Protein AF-A0A3P1SIN3-F1 (afdb_monomer)

Mean predicted aligned error: 13.55 Å

Nearest PDB structures (foldseek):
  4bhm-assembly1_D  TM=5.277E-01  e=6.761E-01  Pyricularia oryzae
  2w18-assembly1_A  TM=7.150E-01  e=2.926E+00  Homo sapiens
  5cdw-assembly6_V  TM=4.800E-01  e=8.631E-01  Homo sapiens
  7m5f-assembly1_C  TM=5.037E-01  e=1.406E+00  Serratia marcescens
  3tyk-assembly1_A  TM=5.520E-01  e=6.086E+00  Escherichia coli

Sequence (155 aa):
MKKIATICFTFCITFFCYAQDDWKKVSDSLALESRVKADIVLSKFDTISGKKILYSLLDRDYYIIFQRNNHYKEYFVAIDSICNVLTIKEVENYKEIEKLKAKKFLSRSKRKYLKRLQEDRQTIIDAFNVNQYSTEFITSSPNATYIAGVRLILL

Secondary structure (DSSP, 8-state):
-HHHHHHHHHHHHHHHHHHHHHHHHHHHHHHHHHHHHHHHHHHTTTTS-SEEEEEESSSSEEEEEEEETTEEEEEEEEE-TT--EEEEEEE--HHHHHHHHT-S---HHHHHHHHHHHHHHHHHHHHT-GGGS-HHHHHT-TT--EETTEE----

Structure (mmCIF, N/CA/C/O backbone):
data_AF-A0A3P1SIN3-F1
#
_entry.id   AF-A0A3P1SIN3-F1
#
loop_
_atom_site.group_PDB
_atom_site.id
_atom_site.type_symbol
_atom_site.label_atom_id
_atom_site.label_alt_id
_atom_site.label_comp_id
_atom_site.label_asym_id
_atom_site.label_entity_id
_atom_site.label_seq_id
_atom_site.pdbx_PDB_ins_code
_atom_site.Cartn_x
_atom_site.Cartn_y
_atom_site.Cartn_z
_atom_site.occupancy
_atom_site.B_iso_or_equiv
_atom_site.auth_seq_id
_atom_site.auth_comp_id
_atom_site.auth_asym_id
_atom_site.auth_atom_id
_atom_site.pdbx_PDB_model_num
ATOM 1 N N . MET A 1 1 ? 57.027 2.109 -25.083 1.00 48.53 1 MET A N 1
ATOM 2 C CA . MET A 1 1 ? 56.190 2.298 -23.873 1.00 48.53 1 MET A CA 1
ATOM 3 C C . MET A 1 1 ? 55.017 3.263 -24.072 1.00 48.53 1 MET A C 1
ATOM 5 O O . MET A 1 1 ? 53.916 2.895 -23.698 1.00 48.53 1 MET A O 1
ATOM 9 N N . LYS A 1 2 ? 55.180 4.431 -24.726 1.00 47.16 2 LYS A N 1
ATOM 10 C CA . LYS A 1 2 ? 54.073 5.397 -24.942 1.00 47.16 2 LYS A CA 1
ATOM 11 C C . LYS A 1 2 ? 52.855 4.834 -25.706 1.00 47.16 2 LYS A C 1
ATOM 13 O O . LYS A 1 2 ? 51.737 5.096 -25.299 1.00 47.16 2 LYS A O 1
ATOM 18 N N . LYS A 1 3 ? 53.064 4.005 -26.743 1.00 52.31 3 LYS A N 1
ATOM 19 C CA . LYS A 1 3 ? 51.975 3.401 -27.548 1.00 52.31 3 LYS A CA 1
ATOM 20 C C . LYS A 1 3 ? 51.149 2.335 -26.803 1.00 52.31 3 LYS A C 1
ATOM 22 O O . LYS A 1 3 ? 49.981 2.158 -27.112 1.00 52.31 3 LYS A O 1
ATOM 27 N N . ILE A 1 4 ? 51.740 1.650 -25.818 1.00 61.16 4 ILE A N 1
ATOM 28 C CA . ILE A 1 4 ? 51.057 0.614 -25.016 1.00 61.16 4 ILE A CA 1
ATOM 29 C C . ILE A 1 4 ? 50.116 1.276 -24.003 1.00 61.16 4 ILE A C 1
ATOM 31 O O . ILE A 1 4 ? 48.981 0.842 -23.838 1.00 61.16 4 ILE A O 1
ATOM 35 N N . ALA A 1 5 ? 50.554 2.383 -23.392 1.00 60.66 5 ALA A N 1
ATOM 36 C CA . ALA A 1 5 ? 49.721 3.165 -22.483 1.00 60.66 5 ALA A CA 1
ATOM 37 C C . ALA A 1 5 ? 48.465 3.717 -23.180 1.00 60.66 5 ALA A C 1
ATOM 39 O O . ALA A 1 5 ? 47.390 3.691 -22.592 1.00 60.66 5 ALA A O 1
ATOM 40 N N . THR A 1 6 ? 48.574 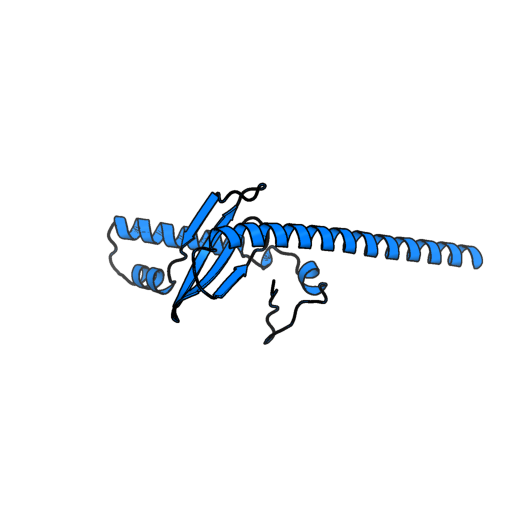4.150 -24.443 1.00 60.69 6 THR A N 1
ATOM 41 C CA . THR A 1 6 ? 47.425 4.637 -25.226 1.00 60.69 6 THR A CA 1
ATOM 42 C C . THR A 1 6 ? 46.399 3.535 -25.495 1.00 60.69 6 THR A C 1
ATOM 44 O O . THR A 1 6 ? 45.208 3.784 -25.348 1.00 60.69 6 THR A O 1
ATOM 47 N N . ILE A 1 7 ? 46.853 2.315 -25.813 1.00 61.62 7 ILE A N 1
ATOM 48 C CA . ILE A 1 7 ? 45.977 1.155 -26.050 1.00 61.62 7 ILE A CA 1
ATOM 49 C C . ILE A 1 7 ? 45.247 0.752 -24.762 1.00 61.62 7 ILE A C 1
ATOM 51 O O . ILE A 1 7 ? 44.034 0.549 -24.796 1.00 61.62 7 ILE A O 1
ATOM 55 N N . CYS A 1 8 ? 45.946 0.708 -23.620 1.00 61.06 8 CYS A N 1
ATOM 56 C CA . CYS A 1 8 ? 45.310 0.446 -22.324 1.00 61.06 8 CYS A CA 1
ATOM 57 C C . CYS A 1 8 ? 44.266 1.515 -21.971 1.00 61.06 8 CYS A C 1
ATOM 59 O O . CYS A 1 8 ? 43.192 1.179 -21.484 1.00 61.06 8 CYS A O 1
ATOM 61 N N . PHE A 1 9 ? 44.543 2.790 -22.258 1.00 60.06 9 PHE A N 1
ATOM 62 C CA . PHE A 1 9 ? 43.611 3.879 -21.961 1.00 60.06 9 PHE A CA 1
ATOM 63 C C . PHE A 1 9 ? 42.332 3.798 -22.807 1.00 60.06 9 PHE A C 1
ATOM 65 O O . PHE A 1 9 ? 41.235 3.947 -22.273 1.00 60.06 9 PHE A O 1
ATOM 72 N N . THR A 1 10 ? 42.447 3.490 -24.104 1.00 60.91 10 THR A N 1
ATOM 73 C CA . THR A 1 10 ? 41.276 3.278 -24.969 1.00 60.91 10 THR A CA 1
ATOM 74 C C . THR A 1 10 ? 40.470 2.047 -24.564 1.00 60.91 10 THR A C 1
ATOM 76 O O . THR A 1 10 ? 39.245 2.113 -24.569 1.00 60.91 10 THR A O 1
ATOM 79 N N . PHE A 1 11 ? 41.133 0.961 -24.145 1.00 58.59 11 PHE A N 1
ATOM 80 C CA . PHE A 1 11 ? 40.450 -0.243 -23.661 1.00 58.59 11 PHE A CA 1
ATOM 81 C C . PHE A 1 11 ? 39.630 0.056 -22.398 1.00 58.59 11 PHE A C 1
ATOM 83 O O . PHE A 1 11 ? 38.453 -0.296 -22.332 1.00 58.59 11 PHE A O 1
ATOM 90 N N . CYS A 1 12 ? 40.203 0.782 -21.431 1.00 59.06 12 CYS A N 1
ATOM 91 C CA . CYS A 1 12 ? 39.483 1.188 -20.225 1.00 59.06 12 CYS A CA 1
ATOM 92 C C . CYS A 1 12 ? 38.239 2.026 -20.558 1.00 59.06 12 CYS A C 1
ATOM 94 O O . CYS A 1 12 ? 37.160 1.726 -20.054 1.00 59.06 12 CYS A O 1
ATOM 96 N N . ILE A 1 13 ? 38.351 3.021 -21.447 1.00 59.72 13 ILE A N 1
ATOM 97 C CA . ILE A 1 13 ? 37.214 3.877 -21.832 1.00 59.72 13 ILE A CA 1
ATOM 98 C C . ILE A 1 13 ? 36.093 3.055 -22.483 1.00 59.72 13 ILE A C 1
ATOM 100 O O . ILE A 1 13 ? 34.929 3.240 -22.137 1.00 59.72 13 ILE A O 1
ATOM 104 N N . THR A 1 14 ? 36.419 2.100 -23.362 1.00 56.75 14 THR A N 1
ATOM 105 C CA . THR A 1 14 ? 35.395 1.244 -23.987 1.00 56.75 14 THR A CA 1
ATOM 106 C C . THR A 1 14 ? 34.664 0.350 -22.981 1.00 56.75 14 THR A C 1
ATOM 108 O O . THR A 1 14 ? 33.456 0.161 -23.113 1.00 56.75 14 THR A O 1
ATOM 111 N N . PHE A 1 15 ? 35.350 -0.137 -21.938 1.00 56.50 15 PHE A N 1
ATOM 112 C CA . PHE A 1 15 ? 34.716 -0.894 -20.852 1.00 56.50 15 PHE A CA 1
ATOM 113 C C . PHE A 1 15 ? 33.790 -0.020 -19.994 1.00 56.50 15 PHE A C 1
ATOM 115 O O . PHE A 1 15 ? 32.692 -0.455 -19.650 1.00 56.50 15 PHE A O 1
ATOM 122 N N . PHE A 1 16 ? 34.194 1.218 -19.688 1.00 53.69 16 PHE A N 1
ATOM 123 C CA . PHE A 1 16 ? 33.350 2.158 -18.942 1.00 53.69 16 PHE A CA 1
ATOM 124 C C . PHE A 1 16 ? 32.094 2.563 -19.728 1.00 53.69 16 PHE A C 1
ATOM 126 O O . PHE A 1 16 ? 31.016 2.628 -19.140 1.00 53.69 16 PHE A O 1
ATOM 133 N N . CYS A 1 17 ? 32.197 2.770 -21.045 1.00 55.84 17 CYS A N 1
ATOM 134 C CA . CYS A 1 17 ? 31.039 3.089 -21.887 1.00 55.84 17 CYS A CA 1
ATOM 135 C C . CYS A 1 17 ? 30.065 1.908 -22.023 1.00 55.84 17 CYS A C 1
ATOM 137 O O . CYS A 1 17 ? 28.858 2.103 -21.908 1.00 55.84 17 CYS A O 1
ATOM 139 N N . TYR A 1 18 ? 30.568 0.681 -22.204 1.00 57.25 18 TYR A N 1
ATOM 140 C CA . TYR A 1 18 ? 29.709 -0.505 -22.308 1.00 57.25 18 TYR A CA 1
ATOM 141 C C . TYR A 1 18 ? 28.926 -0.761 -21.013 1.00 57.25 18 TYR A C 1
ATOM 143 O O . TYR A 1 18 ? 27.730 -1.046 -21.047 1.00 57.25 18 TYR A O 1
ATOM 151 N N . ALA A 1 19 ? 29.579 -0.589 -19.860 1.00 50.78 19 ALA A N 1
ATOM 152 C CA . ALA A 1 19 ? 28.922 -0.731 -18.567 1.00 50.78 19 ALA A CA 1
ATOM 153 C C . ALA A 1 19 ? 27.808 0.319 -18.372 1.00 50.78 19 ALA A C 1
ATOM 155 O O . ALA A 1 19 ? 26.727 -0.014 -17.888 1.00 50.78 19 ALA A O 1
ATOM 156 N N . GLN A 1 20 ? 28.028 1.569 -18.803 1.00 54.41 20 GLN A N 1
ATOM 157 C CA . GLN A 1 20 ? 27.013 2.629 -18.744 1.00 54.41 20 GLN A CA 1
ATOM 158 C C . GLN A 1 20 ? 25.776 2.327 -19.609 1.00 54.41 20 GLN A C 1
ATOM 160 O O . GLN A 1 20 ? 24.653 2.563 -19.158 1.00 54.41 20 GLN A O 1
ATOM 165 N N . ASP A 1 21 ? 25.958 1.778 -20.812 1.00 57.78 21 ASP A N 1
ATOM 166 C CA . ASP A 1 21 ? 24.845 1.440 -21.709 1.00 57.78 21 ASP A CA 1
ATOM 167 C C . ASP A 1 21 ? 24.026 0.234 -21.219 1.00 57.78 21 ASP A C 1
ATOM 169 O O . ASP A 1 21 ? 22.794 0.249 -21.313 1.00 57.78 21 ASP A O 1
ATOM 173 N N . ASP A 1 22 ? 24.671 -0.792 -20.655 1.00 57.44 22 ASP A N 1
ATOM 174 C CA . ASP A 1 22 ? 23.966 -1.939 -20.067 1.00 57.44 22 ASP A CA 1
ATOM 175 C C . ASP A 1 22 ? 23.163 -1.530 -18.824 1.00 57.44 22 ASP A C 1
ATOM 177 O O . ASP A 1 22 ? 21.994 -1.906 -18.698 1.00 57.44 22 ASP A O 1
ATOM 181 N N . TRP A 1 23 ? 23.720 -0.683 -17.949 1.00 53.94 23 TRP A N 1
ATOM 182 C CA . TRP A 1 23 ? 22.968 -0.144 -16.807 1.00 53.94 23 TRP A CA 1
ATOM 183 C C . TRP A 1 23 ? 21.748 0.663 -17.238 1.00 53.94 23 TRP A C 1
ATOM 185 O O . TRP A 1 23 ? 20.696 0.564 -16.603 1.00 53.94 23 TRP A O 1
ATOM 195 N N . LYS A 1 24 ? 21.859 1.428 -18.328 1.00 58.03 24 LYS A N 1
ATOM 196 C CA . LYS A 1 24 ? 20.735 2.189 -18.872 1.00 58.03 24 LYS A CA 1
ATOM 197 C C . LYS A 1 24 ? 19.624 1.267 -19.379 1.00 58.03 24 LYS A C 1
ATOM 199 O O . LYS A 1 24 ? 18.474 1.462 -19.007 1.00 58.03 24 LYS A O 1
ATOM 204 N N . LYS A 1 25 ? 19.959 0.218 -20.137 1.00 58.94 25 LYS A N 1
ATOM 205 C CA . LYS A 1 25 ? 18.975 -0.771 -20.621 1.00 58.94 25 LYS A CA 1
ATOM 206 C C . LYS A 1 25 ? 18.284 -1.521 -19.483 1.00 58.94 25 LYS A C 1
ATOM 208 O O . LYS A 1 25 ? 17.074 -1.730 -19.535 1.00 58.94 25 LYS A O 1
ATOM 213 N N . VAL A 1 26 ? 19.037 -1.917 -18.456 1.00 59.28 26 VAL A N 1
ATOM 214 C CA . VAL A 1 26 ? 18.483 -2.580 -17.265 1.00 59.28 26 VAL A CA 1
ATOM 215 C C . VAL A 1 26 ? 17.554 -1.630 -16.508 1.00 59.28 26 VAL A C 1
ATOM 217 O O . VAL A 1 26 ? 16.447 -2.022 -16.152 1.00 59.28 26 VAL A O 1
ATOM 220 N N . SER A 1 27 ? 17.961 -0.373 -16.320 1.00 59.69 27 SER A N 1
ATOM 221 C CA . SER A 1 27 ? 17.135 0.667 -15.695 1.00 59.69 27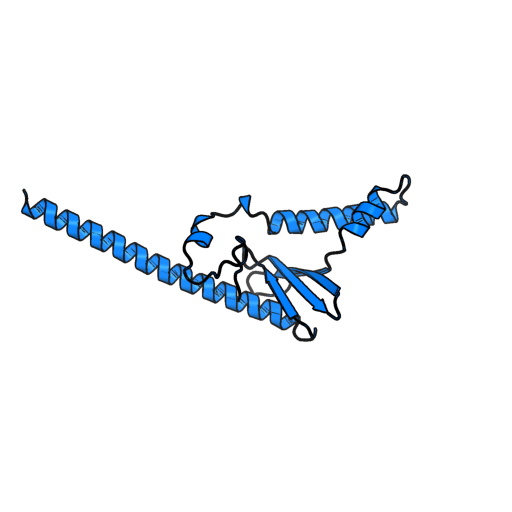 SER A CA 1
ATOM 222 C C . SER A 1 27 ? 15.832 0.908 -16.463 1.00 59.69 27 SER A C 1
ATOM 224 O O . SER A 1 27 ? 14.756 0.896 -15.868 1.00 59.69 27 SER A O 1
ATOM 226 N N . ASP A 1 28 ? 15.908 1.035 -17.790 1.00 60.19 28 ASP A N 1
ATOM 227 C CA . ASP A 1 28 ? 14.742 1.240 -18.652 1.00 60.19 28 ASP A CA 1
ATOM 228 C C . ASP A 1 28 ? 13.781 0.037 -18.601 1.00 60.19 28 ASP A C 1
ATOM 230 O O . ASP A 1 28 ? 12.563 0.215 -18.536 1.00 60.19 28 ASP A O 1
ATOM 234 N N . SER A 1 29 ? 14.312 -1.191 -18.563 1.00 67.75 29 SER A N 1
ATOM 235 C CA . SER A 1 29 ? 13.513 -2.414 -18.417 1.00 67.75 29 SER A CA 1
ATOM 236 C C . SER A 1 29 ? 12.818 -2.499 -17.055 1.00 67.75 29 SER A C 1
ATOM 238 O O . SER A 1 29 ? 11.640 -2.848 -16.991 1.00 67.75 29 SER A O 1
ATOM 240 N N . LEU A 1 30 ? 13.522 -2.170 -15.968 1.00 68.94 30 LEU A N 1
ATOM 241 C CA . LEU A 1 30 ? 12.954 -2.154 -14.617 1.00 68.94 30 LEU A CA 1
ATOM 242 C C . LEU A 1 30 ? 11.881 -1.067 -14.476 1.00 68.94 30 LEU A C 1
ATOM 244 O O . LEU A 1 30 ? 10.823 -1.307 -13.899 1.00 68.94 30 LEU A O 1
ATOM 248 N N . ALA A 1 31 ? 12.113 0.113 -15.057 1.00 71.94 31 ALA A N 1
ATOM 249 C CA . ALA A 1 31 ? 11.135 1.194 -15.077 1.00 71.94 31 ALA A CA 1
ATOM 250 C C . ALA A 1 31 ? 9.873 0.812 -15.866 1.00 71.94 31 ALA A C 1
ATOM 252 O O . ALA A 1 31 ? 8.765 1.164 -15.461 1.00 71.94 31 ALA A O 1
ATOM 253 N N . LEU A 1 32 ? 10.020 0.079 -16.975 1.00 74.25 32 LEU A N 1
ATOM 254 C CA . LEU A 1 32 ? 8.884 -0.433 -17.739 1.00 74.25 32 LEU A CA 1
ATOM 255 C C . LEU A 1 32 ? 8.072 -1.450 -16.926 1.00 74.25 32 LEU A C 1
ATOM 257 O O . LEU A 1 32 ? 6.848 -1.352 -16.889 1.00 74.25 32 LEU A O 1
ATOM 261 N N . GLU A 1 33 ? 8.734 -2.387 -16.245 1.00 76.88 33 GLU A N 1
ATOM 262 C CA . GLU A 1 33 ? 8.061 -3.363 -15.382 1.00 76.88 33 GLU A CA 1
ATOM 263 C C . GLU A 1 33 ? 7.297 -2.672 -14.241 1.00 76.88 33 GLU A C 1
ATOM 265 O O . GLU A 1 33 ? 6.123 -2.969 -14.016 1.00 76.88 33 GLU A O 1
ATOM 270 N N . SER A 1 34 ? 7.927 -1.698 -13.575 1.00 78.94 34 SER A N 1
ATOM 271 C CA . SER A 1 34 ? 7.308 -0.905 -12.505 1.00 78.94 34 SER A CA 1
ATOM 272 C C . SER A 1 34 ? 6.046 -0.175 -12.988 1.00 78.94 34 SER A C 1
ATOM 274 O O . SER A 1 34 ? 5.002 -0.235 -12.333 1.00 78.94 34 SER A O 1
ATOM 276 N N . ARG A 1 35 ? 6.094 0.430 -14.187 1.00 81.06 35 ARG A N 1
ATOM 277 C CA . ARG A 1 35 ? 4.931 1.077 -14.824 1.00 81.06 35 ARG A CA 1
ATOM 278 C C . ARG A 1 35 ? 3.798 0.096 -15.099 1.00 81.06 35 ARG A C 1
ATOM 280 O O . ARG A 1 35 ? 2.666 0.368 -14.719 1.00 81.06 35 ARG A O 1
ATOM 287 N N . VAL A 1 36 ? 4.099 -1.062 -15.689 1.00 84.31 36 VAL A N 1
ATOM 288 C CA . VAL A 1 36 ? 3.081 -2.087 -15.977 1.00 84.31 36 VAL A CA 1
ATOM 289 C C . VAL A 1 36 ? 2.393 -2.547 -14.690 1.00 84.31 36 VAL A C 1
ATOM 291 O O . VAL A 1 36 ? 1.169 -2.668 -14.651 1.00 84.31 36 VAL A O 1
ATOM 294 N N . LYS A 1 37 ? 3.152 -2.758 -13.609 1.00 86.00 37 LYS A N 1
ATOM 295 C CA . LYS A 1 37 ? 2.576 -3.126 -12.307 1.00 86.00 37 LYS A CA 1
ATOM 296 C C . LYS A 1 37 ? 1.708 -2.010 -11.728 1.00 86.00 37 LYS A C 1
ATOM 298 O O . LYS A 1 37 ? 0.609 -2.285 -11.248 1.00 86.00 37 LYS A O 1
ATOM 303 N N . ALA A 1 38 ? 2.167 -0.761 -11.802 1.00 87.19 38 ALA A N 1
ATOM 304 C CA . ALA A 1 38 ? 1.400 0.404 -11.369 1.00 87.19 38 ALA A CA 1
ATOM 305 C C . ALA A 1 38 ? 0.064 0.527 -12.122 1.00 87.19 38 ALA A C 1
ATOM 307 O O . ALA A 1 38 ? -0.973 0.719 -11.486 1.00 87.19 38 ALA A O 1
ATOM 308 N N . ASP A 1 39 ? 0.068 0.333 -13.442 1.00 86.56 39 ASP A N 1
ATOM 309 C CA . ASP A 1 39 ? -1.142 0.355 -14.271 1.00 86.56 39 ASP A CA 1
ATOM 310 C C . ASP A 1 39 ? -2.117 -0.765 -13.884 1.00 86.56 39 ASP A C 1
ATOM 312 O O . ASP A 1 39 ? -3.319 -0.528 -13.733 1.00 86.56 39 ASP A O 1
ATOM 316 N N . ILE A 1 40 ? -1.613 -1.981 -13.637 1.00 87.69 40 ILE A N 1
ATOM 317 C CA . ILE A 1 40 ? -2.438 -3.101 -13.160 1.00 87.69 40 ILE A CA 1
ATOM 318 C C . ILE A 1 40 ? -3.084 -2.759 -11.816 1.00 87.69 40 ILE A C 1
ATOM 320 O O . ILE A 1 40 ? -4.284 -2.992 -11.641 1.00 87.69 40 ILE A O 1
ATOM 324 N N . VAL A 1 41 ? -2.330 -2.190 -10.872 1.00 87.06 41 VAL 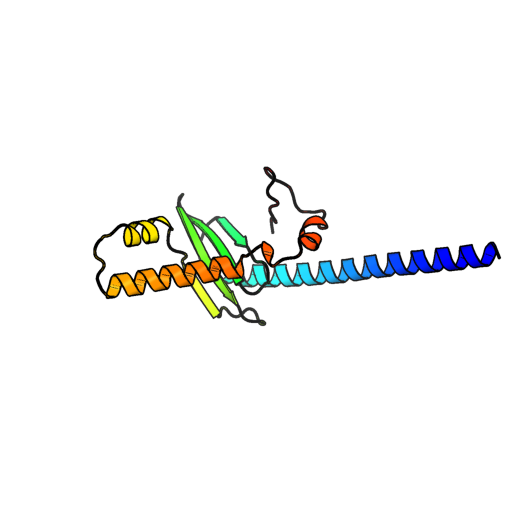A N 1
ATOM 325 C CA . VAL A 1 41 ? -2.868 -1.784 -9.568 1.00 87.06 41 VAL A CA 1
ATOM 326 C C . VAL A 1 41 ? -3.928 -0.699 -9.738 1.00 87.06 41 VAL A C 1
ATOM 328 O O . VAL A 1 41 ? -5.020 -0.837 -9.188 1.00 87.06 41 VAL A O 1
ATOM 331 N N . LEU A 1 42 ? -3.656 0.340 -10.534 1.00 86.88 42 LEU A N 1
ATOM 332 C CA . LEU A 1 42 ? -4.606 1.424 -10.799 1.00 86.88 42 LEU A CA 1
ATOM 333 C C . LEU A 1 42 ? -5.900 0.921 -11.440 1.00 86.88 42 LEU A C 1
ATOM 335 O O . LEU A 1 42 ? -6.973 1.370 -11.028 1.00 86.88 42 LEU A O 1
ATOM 339 N N . SER A 1 43 ? -5.814 -0.059 -12.347 1.00 86.94 43 SER A N 1
ATOM 340 C CA . SER A 1 43 ? -6.984 -0.626 -13.030 1.00 86.94 43 SER A CA 1
ATOM 341 C C . SER A 1 43 ? -8.020 -1.209 -12.060 1.00 86.94 43 SER A C 1
ATOM 343 O O . SER A 1 43 ? -9.229 -1.157 -12.295 1.00 86.94 43 SER A O 1
ATOM 345 N N . LYS A 1 44 ? -7.578 -1.700 -10.891 1.00 84.88 44 LYS A N 1
ATOM 346 C CA . LYS A 1 44 ? -8.477 -2.213 -9.839 1.00 84.88 44 LYS A CA 1
ATOM 347 C C . LYS A 1 44 ? -9.358 -1.129 -9.227 1.00 84.88 44 LYS A C 1
ATOM 349 O O . LYS A 1 44 ? -10.381 -1.439 -8.620 1.00 84.88 44 LYS A O 1
ATOM 354 N N . PHE A 1 45 ? -8.988 0.132 -9.407 1.00 82.19 45 PHE A N 1
ATOM 355 C CA . PHE A 1 45 ? -9.693 1.285 -8.875 1.00 82.19 45 PHE A CA 1
ATOM 356 C C . PHE A 1 45 ? -10.366 2.121 -9.964 1.00 82.19 45 PHE A C 1
ATOM 358 O O . PHE A 1 45 ? -10.790 3.242 -9.680 1.00 82.19 45 PHE A O 1
ATOM 365 N N . ASP A 1 46 ? -10.478 1.634 -11.201 1.00 84.25 46 ASP A N 1
ATOM 366 C CA . ASP A 1 46 ? -11.100 2.373 -12.314 1.00 84.25 46 ASP A CA 1
ATOM 367 C C . ASP A 1 46 ? -12.566 2.721 -12.065 1.00 84.25 46 ASP A C 1
ATOM 369 O O . ASP A 1 46 ? -13.046 3.764 -12.504 1.00 84.25 46 ASP A O 1
ATOM 373 N N . THR A 1 47 ? -13.247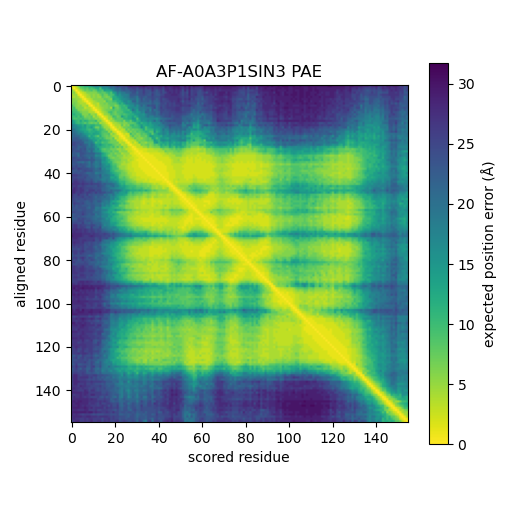 1.918 -11.250 1.00 81.94 47 THR A N 1
ATOM 374 C CA . THR A 1 47 ? -14.614 2.182 -10.784 1.00 81.94 47 THR A CA 1
ATOM 375 C C . THR A 1 47 ? -14.724 3.429 -9.902 1.00 81.94 47 THR A C 1
ATOM 377 O O . THR A 1 47 ? -15.804 4.009 -9.780 1.00 81.94 47 THR A O 1
ATOM 380 N N . ILE A 1 48 ? -13.621 3.877 -9.292 1.00 78.00 48 ILE A N 1
ATOM 381 C CA . ILE A 1 48 ? -13.584 5.082 -8.467 1.00 78.00 48 ILE A CA 1
ATOM 382 C C . ILE A 1 48 ? -13.272 6.281 -9.362 1.00 78.00 48 ILE A C 1
ATOM 384 O O . ILE A 1 48 ? -12.128 6.519 -9.753 1.00 78.00 48 ILE A O 1
ATOM 388 N N . SER A 1 49 ? -14.301 7.078 -9.642 1.00 74.12 49 SER A N 1
ATOM 389 C CA . SER A 1 49 ? -14.160 8.357 -10.336 1.00 74.12 49 SER A CA 1
ATOM 390 C C . SER A 1 49 ? -13.408 9.370 -9.465 1.00 74.12 49 SER A C 1
ATOM 392 O O . SER A 1 49 ? -13.828 9.646 -8.336 1.00 74.12 49 SER A O 1
ATOM 394 N N . GLY A 1 50 ? -12.340 9.967 -9.991 1.00 76.81 50 GLY A N 1
ATOM 395 C CA . GLY A 1 50 ? -11.587 11.018 -9.307 1.00 76.81 50 GLY A CA 1
ATOM 396 C C . GLY A 1 50 ? -10.128 11.072 -9.743 1.00 76.81 50 GLY A C 1
ATOM 397 O O . GLY A 1 50 ? -9.664 10.222 -10.501 1.00 76.81 50 GLY A O 1
ATOM 398 N N . LYS A 1 51 ? -9.403 12.079 -9.247 1.00 82.12 51 LYS A N 1
ATOM 399 C CA . LYS A 1 51 ? -7.947 12.152 -9.418 1.00 82.12 51 LYS A CA 1
ATOM 400 C C . LYS A 1 51 ? -7.290 11.165 -8.459 1.00 82.12 51 LYS A C 1
ATOM 402 O O . LYS A 1 51 ? -7.708 11.068 -7.302 1.00 82.12 51 LYS A O 1
ATOM 407 N N . LYS A 1 52 ? -6.284 10.446 -8.949 1.00 84.75 52 LYS A N 1
ATOM 408 C CA . LYS A 1 52 ? -5.583 9.389 -8.220 1.00 84.75 52 LYS A CA 1
ATOM 409 C C . LYS A 1 52 ? -4.095 9.677 -8.274 1.00 84.75 52 LYS A C 1
ATOM 411 O O . LYS A 1 52 ? -3.599 10.118 -9.307 1.00 84.75 52 LYS A O 1
ATOM 416 N N . ILE A 1 53 ? -3.406 9.427 -7.174 1.00 84.69 53 ILE A N 1
ATOM 417 C CA . ILE A 1 53 ? -1.947 9.421 -7.131 1.00 84.69 53 ILE A CA 1
ATOM 418 C C . ILE A 1 53 ? -1.529 8.087 -6.533 1.00 84.69 53 ILE A C 1
ATOM 420 O O . ILE A 1 53 ? -2.116 7.663 -5.539 1.00 84.69 53 ILE A O 1
ATOM 424 N N . LEU A 1 54 ? -0.554 7.429 -7.151 1.00 85.94 54 LEU A N 1
ATOM 425 C CA . LEU A 1 54 ? -0.040 6.137 -6.725 1.00 85.94 54 LEU A CA 1
ATOM 426 C C . LEU A 1 54 ? 1.466 6.242 -6.483 1.00 85.94 54 LEU A C 1
ATOM 428 O O . LEU A 1 54 ? 2.200 6.786 -7.304 1.00 85.94 54 LEU A O 1
ATOM 432 N N . TYR A 1 55 ? 1.900 5.716 -5.344 1.00 84.50 55 TYR A N 1
ATOM 433 C CA . TYR A 1 55 ? 3.290 5.675 -4.915 1.00 84.50 55 TYR A CA 1
ATOM 434 C C . TYR A 1 55 ? 3.693 4.236 -4.599 1.00 84.50 55 TYR A C 1
ATOM 436 O O . TYR A 1 55 ? 2.928 3.499 -3.982 1.00 84.50 55 TYR A O 1
ATOM 444 N N . SER A 1 56 ? 4.901 3.851 -4.995 1.00 84.50 56 SER A N 1
ATOM 445 C CA . SER A 1 56 ? 5.509 2.544 -4.730 1.00 84.50 56 SER A CA 1
ATOM 446 C C . SER A 1 56 ? 7.020 2.721 -4.620 1.00 84.50 56 SER A C 1
ATOM 448 O O . SER A 1 56 ? 7.585 3.564 -5.318 1.00 84.50 56 SER A O 1
ATOM 450 N N . LEU A 1 57 ? 7.661 1.948 -3.740 1.00 79.44 57 LEU A N 1
ATOM 451 C CA . LEU A 1 57 ? 9.127 1.887 -3.637 1.00 79.44 57 LEU A CA 1
ATOM 452 C C . LEU A 1 57 ? 9.711 0.556 -4.130 1.00 79.44 57 LEU A C 1
ATOM 454 O O . LEU A 1 57 ? 10.838 0.537 -4.613 1.00 79.44 57 LEU A O 1
ATOM 458 N N . LEU A 1 58 ? 8.963 -0.547 -4.008 1.00 77.69 58 LEU A N 1
ATOM 459 C CA . LEU A 1 58 ? 9.442 -1.913 -4.282 1.00 77.69 58 LEU A CA 1
ATOM 460 C C . LEU A 1 58 ? 8.573 -2.692 -5.276 1.00 77.69 58 LEU A C 1
ATOM 462 O O . LEU A 1 58 ? 8.764 -3.895 -5.441 1.00 77.69 58 LEU A O 1
ATOM 466 N N . ASP A 1 59 ? 7.589 -2.037 -5.891 1.00 81.50 59 ASP A N 1
ATOM 467 C CA . ASP A 1 59 ? 6.613 -2.652 -6.802 1.00 81.50 59 ASP A CA 1
ATOM 468 C C . ASP A 1 59 ? 5.883 -3.861 -6.202 1.00 81.50 59 ASP A C 1
ATOM 470 O O . ASP A 1 59 ? 5.600 -4.859 -6.869 1.00 81.50 59 ASP A O 1
ATOM 474 N N . ARG A 1 60 ? 5.619 -3.769 -4.896 1.00 85.75 60 ARG A N 1
ATOM 475 C CA . ARG A 1 60 ? 4.928 -4.774 -4.074 1.00 85.75 60 ARG A CA 1
ATOM 476 C C . ARG A 1 60 ? 3.910 -4.115 -3.161 1.00 85.75 60 ARG A C 1
ATOM 478 O O . ARG A 1 60 ? 2.777 -4.574 -3.069 1.00 85.75 60 ARG A O 1
ATOM 485 N N . ASP A 1 61 ? 4.313 -3.010 -2.545 1.00 89.00 61 ASP A N 1
ATOM 486 C CA . ASP A 1 61 ? 3.481 -2.205 -1.666 1.00 89.00 61 ASP A CA 1
ATOM 487 C C . ASP A 1 61 ? 3.205 -0.850 -2.316 1.00 89.00 61 ASP A C 1
ATOM 489 O O . ASP A 1 61 ? 4.122 -0.115 -2.692 1.00 89.00 61 ASP A O 1
ATOM 493 N N . TYR A 1 62 ? 1.924 -0.528 -2.443 1.00 88.75 62 TYR A N 1
ATOM 494 C CA . TYR A 1 62 ? 1.417 0.645 -3.134 1.00 88.75 62 TYR A CA 1
ATOM 495 C C . TYR A 1 62 ? 0.592 1.507 -2.187 1.00 88.75 62 TYR A C 1
ATOM 497 O O . TYR A 1 62 ? -0.263 1.021 -1.445 1.00 88.75 62 TYR A O 1
ATOM 505 N N . TYR A 1 63 ? 0.821 2.812 -2.251 1.00 88.06 63 TYR A N 1
ATOM 506 C CA . TYR A 1 63 ? 0.052 3.819 -1.539 1.00 88.06 63 TYR A CA 1
ATOM 507 C C . TYR A 1 63 ? -0.731 4.657 -2.536 1.00 88.06 63 TYR A C 1
ATOM 509 O O . TYR A 1 63 ? -0.149 5.265 -3.434 1.00 88.06 63 TYR A O 1
ATOM 517 N N . ILE A 1 64 ? -2.051 4.6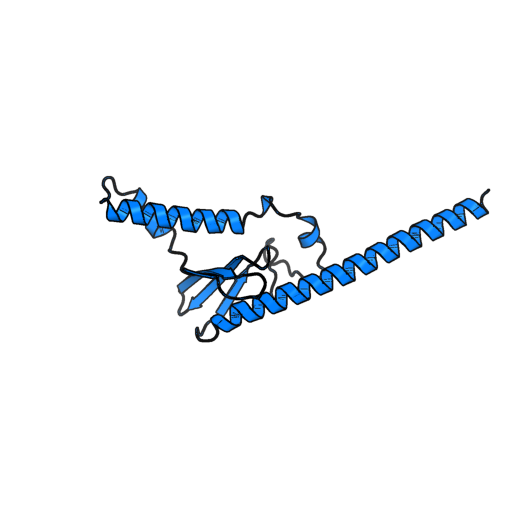86 -2.389 1.00 88.75 64 ILE A N 1
ATOM 518 C CA . ILE A 1 64 ? -2.955 5.321 -3.343 1.00 88.75 64 ILE A CA 1
ATOM 519 C C . ILE A 1 64 ? -3.753 6.411 -2.645 1.00 88.75 64 ILE A C 1
ATOM 521 O O . ILE A 1 64 ? -4.416 6.161 -1.642 1.00 88.75 64 ILE A O 1
ATOM 525 N N . ILE A 1 65 ? -3.736 7.615 -3.206 1.00 87.06 65 ILE A N 1
ATOM 526 C CA . ILE A 1 65 ? -4.503 8.759 -2.719 1.00 87.06 65 ILE A CA 1
ATOM 527 C C . ILE A 1 65 ? -5.576 9.098 -3.751 1.00 87.06 65 ILE A C 1
ATOM 529 O O . ILE A 1 65 ? -5.264 9.445 -4.889 1.00 87.06 65 ILE A O 1
ATOM 533 N N . PHE A 1 66 ? -6.844 9.035 -3.348 1.00 86.88 66 PHE A N 1
ATOM 534 C CA . PHE A 1 66 ? -7.991 9.456 -4.149 1.00 86.88 66 PHE A CA 1
ATOM 535 C C . PHE A 1 66 ? -8.475 10.822 -3.701 1.00 86.88 66 PHE A C 1
ATOM 537 O O . PHE A 1 66 ? -8.796 11.018 -2.529 1.00 86.88 66 PHE A O 1
ATOM 544 N N . GLN A 1 67 ? -8.633 11.736 -4.651 1.00 83.38 67 GLN A N 1
ATOM 545 C CA . GLN A 1 67 ? -9.346 12.985 -4.432 1.00 83.38 67 GLN A CA 1
ATOM 546 C C . GLN A 1 67 ? -10.793 12.837 -4.911 1.00 83.38 67 GLN A C 1
ATOM 548 O O . GLN A 1 67 ? -11.054 12.725 -6.112 1.00 83.38 67 GLN A O 1
ATOM 553 N N . ARG A 1 68 ? -11.746 12.884 -3.973 1.00 78.12 68 ARG A N 1
ATOM 554 C CA . ARG A 1 68 ? -13.186 12.860 -4.261 1.00 78.12 68 ARG A CA 1
ATOM 555 C C . ARG A 1 68 ? -13.885 13.984 -3.508 1.00 78.12 68 ARG A C 1
ATOM 557 O O . ARG A 1 68 ? -13.859 14.012 -2.283 1.00 78.12 68 ARG A O 1
ATOM 564 N N . ASN A 1 69 ? -14.542 14.889 -4.234 1.00 71.25 69 ASN A N 1
ATOM 565 C CA . ASN A 1 69 ? -15.386 15.952 -3.667 1.00 71.25 69 ASN A CA 1
ATOM 566 C C . ASN A 1 69 ? -14.708 16.704 -2.497 1.00 71.25 69 ASN A C 1
ATOM 568 O O . ASN A 1 69 ? -15.251 16.761 -1.396 1.00 71.25 69 ASN A O 1
ATOM 572 N N . ASN A 1 70 ? -13.493 17.219 -2.723 1.00 73.50 70 ASN A N 1
ATOM 573 C CA . ASN A 1 70 ? -12.637 17.916 -1.743 1.00 73.50 70 ASN A CA 1
ATOM 574 C C . ASN A 1 70 ? -12.130 17.097 -0.542 1.00 73.50 70 ASN A C 1
ATOM 576 O O . ASN A 1 70 ? -11.476 17.656 0.335 1.00 73.50 70 ASN A O 1
ATOM 580 N N . HIS A 1 71 ? -12.364 15.787 -0.513 1.00 78.19 71 HIS A N 1
ATOM 581 C CA . HIS A 1 71 ? -11.810 14.894 0.499 1.00 78.19 71 HIS A CA 1
ATOM 582 C C . HIS A 1 71 ? -10.759 13.979 -0.122 1.00 78.19 71 HIS A C 1
ATOM 584 O O . HIS A 1 71 ? -10.917 13.510 -1.254 1.00 78.19 71 HIS A O 1
ATOM 590 N N . TYR A 1 72 ? -9.698 13.723 0.639 1.00 82.38 72 TYR A N 1
ATOM 591 C CA . TYR A 1 72 ? -8.675 12.750 0.285 1.00 82.38 72 TYR A CA 1
ATOM 592 C C . TYR A 1 72 ? -8.936 11.451 1.039 1.00 82.38 72 TYR A C 1
ATOM 594 O O . TYR A 1 72 ? -9.162 11.471 2.251 1.00 82.38 72 TYR A O 1
ATOM 602 N N . LYS A 1 73 ? -8.937 10.340 0.306 1.00 85.25 73 LYS A N 1
ATOM 603 C CA . LYS A 1 73 ? -8.960 8.987 0.862 1.00 85.25 73 LYS A CA 1
ATOM 604 C C . LYS A 1 73 ? -7.673 8.289 0.479 1.00 85.25 73 LYS A C 1
ATOM 606 O O . LYS A 1 73 ? -7.264 8.347 -0.676 1.00 85.25 73 LYS A O 1
ATOM 611 N N . GLU A 1 74 ? -7.065 7.640 1.448 1.00 86.94 74 GLU A N 1
ATOM 612 C CA . GLU A 1 74 ? -5.764 7.007 1.308 1.00 86.94 74 GLU A CA 1
ATOM 613 C C . GLU A 1 74 ? -5.948 5.496 1.428 1.00 86.94 74 GLU A C 1
ATOM 615 O O . GLU A 1 74 ? -6.727 5.024 2.257 1.00 86.94 74 GLU A O 1
ATOM 620 N N . TYR A 1 75 ? -5.266 4.736 0.581 1.00 87.50 75 TYR A N 1
ATOM 621 C CA . TYR A 1 75 ? -5.328 3.283 0.559 1.00 87.50 75 TYR A CA 1
ATOM 622 C C . TYR A 1 75 ? -3.926 2.701 0.500 1.00 87.50 75 TYR A C 1
ATOM 624 O O . TYR A 1 75 ? -3.076 3.169 -0.253 1.00 87.50 75 TYR A O 1
ATOM 632 N N . PHE A 1 76 ? -3.719 1.642 1.268 1.00 89.56 76 PHE A N 1
ATOM 633 C CA . PHE A 1 76 ? -2.559 0.776 1.172 1.00 89.56 76 PHE A CA 1
ATOM 634 C C . PHE A 1 76 ? -2.951 -0.493 0.418 1.00 89.56 76 PHE A C 1
ATOM 636 O O . PHE A 1 76 ? -3.970 -1.117 0.734 1.00 89.56 76 PHE A O 1
ATOM 643 N N . VAL A 1 77 ? -2.150 -0.870 -0.573 1.00 90.44 77 VAL A N 1
ATOM 644 C CA . VAL A 1 77 ? -2.374 -2.043 -1.414 1.00 90.44 77 VAL A CA 1
ATOM 645 C C . VAL A 1 77 ? -1.099 -2.865 -1.467 1.00 90.44 77 VAL A C 1
ATOM 647 O O . VAL A 1 77 ? -0.070 -2.364 -1.901 1.00 90.44 77 VAL A O 1
ATOM 650 N N . ALA A 1 78 ? -1.179 -4.132 -1.073 1.00 90.69 78 ALA A N 1
ATOM 651 C CA . ALA A 1 78 ? -0.084 -5.080 -1.257 1.00 90.69 78 ALA A CA 1
ATOM 652 C C . ALA A 1 78 ? -0.425 -6.046 -2.392 1.00 90.69 78 ALA A C 1
ATOM 654 O O . ALA A 1 78 ? -1.549 -6.564 -2.442 1.00 90.69 78 ALA A O 1
ATOM 655 N N . ILE A 1 79 ? 0.541 -6.311 -3.266 1.00 90.62 79 ILE A N 1
ATOM 656 C CA . ILE A 1 79 ? 0.431 -7.270 -4.368 1.00 90.62 79 ILE A CA 1
ATOM 657 C C . ILE A 1 79 ? 1.461 -8.396 -4.248 1.00 90.62 79 ILE A C 1
ATOM 659 O O . ILE A 1 79 ? 2.496 -8.252 -3.597 1.00 90.62 79 ILE A O 1
ATOM 663 N N . ASP A 1 80 ? 1.177 -9.526 -4.891 1.00 89.25 80 ASP A N 1
ATOM 664 C CA . ASP A 1 80 ? 2.156 -10.593 -5.095 1.00 89.25 80 ASP A CA 1
ATOM 665 C C . ASP A 1 80 ? 3.047 -10.334 -6.328 1.00 89.25 80 ASP A C 1
ATOM 667 O O . ASP A 1 80 ? 2.910 -9.339 -7.042 1.00 89.25 80 ASP A O 1
ATOM 671 N N . SER A 1 81 ? 3.967 -11.259 -6.610 1.00 84.94 81 SER A N 1
ATOM 672 C CA . SER A 1 81 ? 4.870 -11.173 -7.766 1.00 84.94 81 SER A CA 1
ATOM 673 C C . SER A 1 81 ? 4.171 -11.242 -9.130 1.00 84.94 81 SER A C 1
ATOM 675 O O . SER A 1 81 ? 4.791 -10.905 -10.133 1.00 84.94 81 SER A O 1
ATOM 677 N N . ILE A 1 82 ? 2.915 -11.693 -9.185 1.00 86.56 82 ILE A N 1
ATOM 678 C CA . ILE A 1 82 ? 2.104 -11.852 -10.404 1.00 86.56 82 ILE A CA 1
ATOM 679 C C . ILE A 1 82 ? 1.028 -10.744 -10.474 1.00 86.56 82 ILE A C 1
ATOM 681 O O . ILE A 1 82 ? 0.120 -10.789 -11.298 1.00 86.56 82 ILE A O 1
ATOM 685 N N . CYS A 1 83 ? 1.143 -9.704 -9.641 1.00 82.44 83 CYS A N 1
ATOM 686 C CA . CYS A 1 83 ? 0.215 -8.572 -9.564 1.00 82.44 83 CYS A CA 1
ATOM 687 C C . CYS A 1 83 ? -1.201 -8.919 -9.082 1.00 82.44 83 CYS A C 1
ATOM 689 O O . CYS A 1 83 ? -2.149 -8.164 -9.328 1.00 82.44 83 CYS A O 1
ATOM 691 N N . ASN A 1 84 ? -1.371 -10.026 -8.360 1.00 87.38 84 ASN A N 1
ATOM 692 C CA . ASN A 1 84 ? -2.607 -10.274 -7.632 1.00 87.38 84 ASN A CA 1
ATOM 693 C C . ASN A 1 84 ? -2.630 -9.431 -6.365 1.00 87.38 84 ASN A C 1
ATOM 695 O O . ASN A 1 84 ? -1.650 -9.345 -5.627 1.00 87.38 84 ASN A O 1
ATOM 699 N N . VAL A 1 85 ? -3.785 -8.839 -6.087 1.00 87.69 85 VAL A N 1
ATOM 700 C CA . VAL A 1 85 ? -3.985 -8.041 -4.884 1.00 87.69 85 VAL A CA 1
ATOM 701 C C . VAL A 1 85 ? -4.102 -8.966 -3.678 1.00 87.69 85 VAL A C 1
ATOM 703 O O . VAL A 1 85 ? -5.058 -9.732 -3.567 1.00 87.69 85 VAL A O 1
ATOM 706 N N . LEU A 1 86 ? -3.144 -8.866 -2.761 1.00 89.00 86 LEU A N 1
ATOM 707 C CA . LEU A 1 86 ? -3.146 -9.599 -1.498 1.00 89.00 86 LEU A CA 1
ATOM 708 C C . LEU A 1 86 ? -4.000 -8.882 -0.457 1.00 89.00 86 LEU A C 1
ATOM 710 O O . LEU A 1 86 ? -4.785 -9.508 0.253 1.00 89.00 86 LEU A O 1
ATOM 714 N N . THR A 1 87 ? -3.849 -7.559 -0.354 1.00 88.31 87 THR A N 1
ATOM 715 C CA . THR A 1 87 ? -4.603 -6.750 0.608 1.00 88.31 87 THR A CA 1
ATOM 716 C C . THR A 1 87 ? -4.908 -5.365 0.056 1.00 88.31 87 THR A C 1
ATOM 718 O O . THR A 1 87 ? -4.087 -4.776 -0.640 1.00 88.31 87 THR A O 1
ATOM 721 N N . ILE A 1 88 ? -6.087 -4.842 0.400 1.00 87.50 88 ILE A N 1
ATOM 722 C CA . ILE A 1 88 ? -6.453 -3.432 0.245 1.00 87.50 88 ILE A CA 1
ATOM 723 C C . ILE A 1 88 ? -6.932 -2.962 1.611 1.00 87.50 88 ILE A C 1
ATOM 725 O O . ILE A 1 88 ? -7.834 -3.568 2.194 1.00 87.50 88 ILE A O 1
ATOM 729 N N . LYS A 1 89 ? -6.339 -1.889 2.123 1.00 86.56 89 LYS A N 1
ATOM 730 C CA . LYS A 1 89 ? -6.719 -1.281 3.399 1.00 86.56 89 LYS A CA 1
ATOM 731 C C . LYS A 1 89 ? -6.927 0.212 3.209 1.00 86.56 89 LYS A C 1
ATOM 733 O O . LYS A 1 89 ? -6.067 0.879 2.644 1.00 86.56 89 LYS A O 1
ATOM 738 N N . GLU A 1 90 ? -8.053 0.736 3.683 1.00 86.19 90 GLU A N 1
ATOM 739 C CA . GLU A 1 90 ? -8.239 2.186 3.801 1.00 86.19 90 GLU A CA 1
ATOM 740 C C . GLU A 1 90 ? -7.391 2.688 4.974 1.00 86.19 90 GLU A C 1
ATOM 742 O O . GLU A 1 90 ? -7.436 2.128 6.071 1.00 86.19 90 GLU A O 1
ATOM 747 N N . VAL A 1 91 ? -6.591 3.719 4.730 1.00 82.19 91 VAL A N 1
ATOM 748 C CA . VAL A 1 91 ? -5.739 4.337 5.740 1.00 82.19 91 VAL A CA 1
ATOM 749 C C . VAL A 1 91 ? -6.578 5.376 6.467 1.00 82.19 91 VAL A C 1
ATOM 751 O O . VAL A 1 91 ? -6.934 6.425 5.929 1.00 82.19 91 VAL A O 1
ATOM 754 N N . GLU A 1 92 ? -6.962 5.044 7.696 1.00 75.19 92 GLU A N 1
ATOM 755 C CA . GLU A 1 92 ? -7.769 5.934 8.520 1.00 75.19 92 GLU A CA 1
ATOM 756 C C . GLU A 1 92 ? -6.996 7.179 8.965 1.00 75.19 92 GLU A C 1
ATOM 758 O O . GLU A 1 92 ? -5.781 7.185 9.177 1.00 75.19 92 GLU A O 1
ATOM 763 N N . ASN A 1 93 ? -7.750 8.259 9.158 1.00 69.25 93 ASN A N 1
ATOM 764 C CA . ASN A 1 93 ? -7.207 9.570 9.461 1.00 69.25 93 ASN A CA 1
ATOM 765 C C . ASN A 1 93 ? -6.460 9.574 10.806 1.00 69.25 93 ASN A C 1
ATOM 767 O O . ASN A 1 93 ? -7.008 9.205 11.846 1.00 69.25 93 ASN A O 1
ATOM 771 N N . TYR A 1 94 ? -5.240 10.118 10.812 1.00 69.38 94 TYR A N 1
ATOM 772 C CA . TYR A 1 94 ? -4.403 10.313 12.002 1.00 69.38 94 TYR A CA 1
ATOM 773 C C . TYR A 1 94 ? -5.149 10.935 13.198 1.00 69.38 94 TYR A C 1
ATOM 775 O O . TYR A 1 94 ? -4.892 10.595 14.357 1.00 69.38 94 TYR A O 1
ATOM 783 N N . LYS A 1 95 ? -6.129 11.807 12.925 1.00 74.56 95 LYS A N 1
ATOM 784 C CA . LYS A 1 95 ? -6.964 12.445 13.953 1.00 74.56 95 LYS A CA 1
ATOM 785 C C . LYS A 1 95 ? -7.745 11.440 14.806 1.00 74.56 95 LYS A C 1
ATOM 787 O O . LYS A 1 95 ? -8.041 11.738 15.960 1.00 74.56 95 LYS A O 1
ATOM 792 N N . GLU A 1 96 ? -8.099 10.279 14.268 1.00 76.94 96 GLU A N 1
ATOM 793 C CA . GLU A 1 96 ? -8.851 9.241 14.979 1.00 76.94 96 GLU A CA 1
ATOM 794 C C . GLU A 1 96 ? -7.975 8.506 16.001 1.00 76.94 96 GLU A C 1
ATOM 796 O O . GLU A 1 96 ? -8.372 8.343 17.158 1.00 76.94 96 GLU A O 1
ATOM 801 N N . ILE A 1 97 ? -6.737 8.175 15.618 1.00 80.25 97 ILE A N 1
ATOM 802 C CA . ILE A 1 97 ? -5.734 7.567 16.503 1.00 80.25 97 ILE A CA 1
ATOM 803 C C . ILE A 1 97 ? -5.445 8.490 17.691 1.00 80.25 97 ILE A C 1
ATOM 805 O O . ILE A 1 97 ? -5.496 8.051 18.842 1.00 80.25 97 ILE A O 1
ATOM 809 N N . GLU A 1 98 ? -5.197 9.776 17.435 1.00 82.88 98 GLU A N 1
ATOM 810 C CA . GLU A 1 98 ? -4.901 10.750 18.493 1.00 82.88 98 GLU A CA 1
ATOM 811 C C . GLU A 1 98 ? -6.106 10.977 19.420 1.00 82.88 98 GLU A C 1
ATOM 813 O O . GLU A 1 98 ? -5.961 1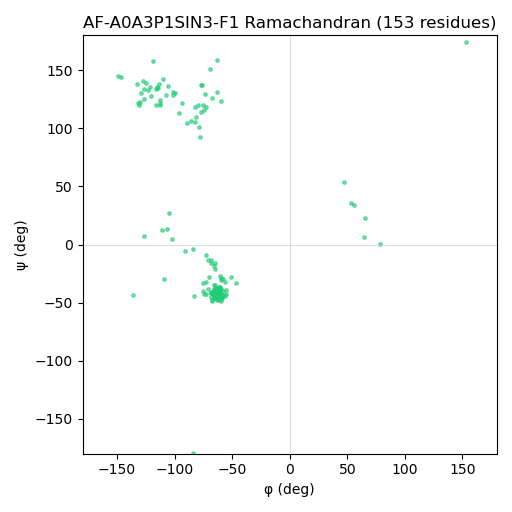0.981 20.644 1.00 82.88 98 GLU A O 1
ATOM 818 N N . LYS A 1 99 ? -7.328 11.035 18.871 1.00 84.62 99 LYS A N 1
ATOM 819 C CA . LYS A 1 99 ? -8.564 11.083 19.675 1.00 84.62 99 LYS A CA 1
ATOM 820 C C . LYS A 1 99 ? -8.737 9.856 20.566 1.00 84.62 99 LYS A C 1
ATOM 822 O O . LYS A 1 99 ? -9.283 9.977 21.664 1.00 84.62 99 LYS A O 1
ATOM 827 N N . LEU A 1 100 ? -8.350 8.671 20.097 1.00 83.31 100 LEU A N 1
ATOM 828 C CA . LEU A 1 100 ? -8.428 7.447 20.891 1.00 83.31 100 LEU A CA 1
ATOM 829 C C . LEU A 1 100 ? -7.356 7.427 21.984 1.00 83.31 100 LEU A C 1
ATOM 831 O O . LEU A 1 100 ? -7.695 7.108 23.121 1.00 83.31 100 LEU A O 1
ATOM 835 N N . LYS A 1 101 ? -6.116 7.834 21.686 1.00 83.50 101 LYS A N 1
ATOM 836 C CA . LYS A 1 101 ? -5.032 7.938 22.679 1.00 83.50 101 LYS A CA 1
ATOM 837 C C . LYS A 1 101 ? -5.315 8.964 23.777 1.00 83.50 101 LYS A C 1
ATOM 839 O O . LYS A 1 101 ? -4.999 8.709 24.933 1.00 83.50 101 LYS A O 1
ATOM 844 N N . ALA A 1 102 ? -5.939 10.092 23.437 1.00 85.00 102 ALA A N 1
ATOM 845 C CA . ALA A 1 102 ? -6.256 11.155 24.393 1.00 85.00 102 ALA A CA 1
ATOM 846 C C . ALA A 1 102 ? -7.326 10.757 25.432 1.00 85.00 102 ALA A C 1
ATOM 848 O O . ALA A 1 102 ? -7.521 11.450 26.432 1.00 85.00 102 ALA A O 1
ATOM 849 N N . LYS A 1 103 ? -8.049 9.646 25.227 1.00 86.06 103 LYS A N 1
ATOM 850 C CA . LYS A 1 103 ? -9.072 9.181 26.172 1.00 86.06 103 LYS A CA 1
ATOM 851 C C . LYS A 1 103 ? -8.432 8.447 27.347 1.00 86.06 103 LYS A C 1
ATOM 853 O O . LYS A 1 103 ? -7.858 7.376 27.181 1.00 86.06 103 LYS A O 1
ATOM 858 N N . LYS A 1 104 ? -8.663 8.962 28.561 1.00 75.56 104 LYS A N 1
ATOM 859 C CA . LYS A 1 104 ? -8.191 8.374 29.831 1.00 75.56 104 LYS A CA 1
ATOM 860 C C . LYS A 1 104 ? -8.649 6.923 30.042 1.00 75.56 104 LYS A C 1
ATOM 862 O O . LYS A 1 104 ? -7.920 6.126 30.622 1.00 75.56 104 LYS A O 1
ATOM 867 N N . PHE A 1 105 ? -9.837 6.565 29.546 1.00 80.00 105 PHE A N 1
ATOM 868 C CA . PHE A 1 105 ? -10.369 5.205 29.625 1.00 80.00 105 PHE A CA 1
ATOM 869 C C . PHE A 1 105 ? -10.898 4.729 28.269 1.00 80.00 105 PHE A C 1
ATOM 871 O O . PHE A 1 105 ? -11.810 5.311 27.683 1.00 80.00 105 PHE A O 1
ATOM 878 N N . LEU A 1 106 ? -10.332 3.620 27.788 1.00 84.81 106 LEU A N 1
ATOM 879 C CA . LEU A 1 106 ? -10.751 2.918 26.576 1.00 84.81 106 LEU A CA 1
ATOM 880 C C . LEU A 1 106 ? -11.303 1.540 26.941 1.00 84.81 106 LEU A C 1
ATOM 882 O O . LEU A 1 106 ? -10.669 0.798 27.700 1.00 84.81 106 LEU A O 1
ATOM 886 N N . SER A 1 107 ? -12.443 1.176 26.348 1.00 88.31 107 SER A N 1
ATOM 887 C CA . SER A 1 107 ? -12.989 -0.181 26.422 1.00 88.31 107 SER A CA 1
ATOM 888 C C . SER A 1 107 ? -12.047 -1.193 25.756 1.00 88.31 107 SER A C 1
ATOM 890 O O . SER A 1 107 ? -11.238 -0.841 24.894 1.00 88.31 107 SER A O 1
ATOM 892 N N . ARG A 1 108 ? -12.172 -2.479 26.109 1.00 88.56 108 ARG A N 1
ATOM 893 C CA . ARG A 1 108 ? -11.340 -3.557 25.538 1.00 88.56 108 ARG A CA 1
ATOM 894 C C . ARG A 1 108 ? -11.404 -3.602 24.005 1.00 88.56 108 ARG A C 1
ATOM 896 O O . ARG A 1 108 ? -10.376 -3.797 23.362 1.00 88.56 108 ARG A O 1
ATOM 903 N N . SER A 1 109 ? -12.584 -3.383 23.421 1.00 88.50 109 SER A N 1
ATOM 904 C CA . SER A 1 109 ? -12.774 -3.322 21.965 1.00 88.50 109 SER A CA 1
ATOM 905 C C . SER A 1 109 ? -12.017 -2.153 21.334 1.00 88.50 109 SER A C 1
ATOM 907 O O . SER A 1 109 ? -11.286 -2.353 20.367 1.00 88.50 109 SER A O 1
ATOM 909 N N . LYS A 1 110 ? -12.109 -0.957 21.928 1.00 87.94 110 LYS A N 1
ATOM 910 C CA . LYS A 1 110 ? -11.415 0.244 21.443 1.00 87.94 110 LYS A CA 1
ATOM 911 C C . LYS A 1 110 ? -9.897 0.131 21.558 1.00 87.94 110 LYS A C 1
ATOM 913 O O . LYS A 1 110 ? -9.200 0.595 20.668 1.00 87.94 110 LYS A O 1
ATOM 918 N N . ARG A 1 111 ? -9.374 -0.541 22.591 1.00 87.19 111 ARG A N 1
ATOM 919 C CA . ARG A 1 111 ? -7.931 -0.838 22.695 1.00 87.19 111 ARG A CA 1
ATOM 920 C C . ARG A 1 111 ? -7.453 -1.766 21.578 1.00 87.19 111 ARG A C 1
ATOM 922 O O . ARG A 1 111 ? -6.424 -1.498 20.973 1.00 87.19 111 ARG A O 1
ATOM 929 N N . LYS A 1 112 ? -8.207 -2.833 21.274 1.00 88.50 112 LYS A N 1
ATOM 930 C CA . LYS A 1 112 ? -7.885 -3.740 20.154 1.00 88.50 112 LYS A CA 1
ATOM 931 C C . LYS A 1 112 ? -7.922 -3.026 18.804 1.00 88.50 112 LYS A C 1
ATOM 933 O O . LYS A 1 112 ? -7.125 -3.339 17.931 1.00 88.50 112 LYS A O 1
ATOM 938 N N . TYR A 1 113 ? -8.868 -2.111 18.624 1.00 86.44 113 TYR A N 1
ATOM 939 C CA . TYR A 1 113 ? -8.962 -1.298 17.417 1.00 86.44 113 TYR A CA 1
ATOM 940 C C . TYR A 1 113 ? -7.787 -0.323 17.303 1.00 86.44 113 TYR A C 1
ATOM 942 O O . TYR A 1 113 ? -7.098 -0.342 16.294 1.00 86.44 113 TYR A O 1
ATOM 950 N N . LEU A 1 114 ? -7.463 0.412 18.374 1.00 87.19 114 LEU A N 1
ATOM 951 C CA . LEU A 1 114 ? -6.293 1.293 18.413 1.00 87.19 114 LEU A CA 1
ATOM 952 C C . LEU A 1 114 ? -4.993 0.545 18.078 1.00 87.19 114 LEU A C 1
ATOM 954 O O . LEU A 1 114 ? -4.194 1.052 17.300 1.00 87.19 114 LEU A O 1
ATOM 958 N N . LYS A 1 115 ? -4.805 -0.668 18.618 1.00 87.69 115 LYS A N 1
ATOM 959 C CA . LYS A 1 115 ? -3.637 -1.506 18.307 1.00 87.69 115 LYS A CA 1
ATOM 960 C C . LYS A 1 115 ? -3.551 -1.833 16.813 1.00 87.69 115 LYS A C 1
ATOM 962 O O . LYS A 1 115 ? -2.490 -1.664 16.232 1.00 87.69 115 LYS A O 1
ATOM 967 N N . ARG A 1 116 ? -4.671 -2.222 16.189 1.00 86.00 116 ARG A N 1
ATOM 968 C CA . ARG A 1 116 ? -4.734 -2.480 14.739 1.00 86.00 116 ARG A CA 1
ATOM 969 C C . ARG A 1 116 ? -4.378 -1.241 13.920 1.00 86.00 116 ARG A C 1
ATOM 971 O O . ARG A 1 116 ? -3.541 -1.335 13.039 1.00 86.00 116 ARG A O 1
ATOM 978 N N . LEU A 1 117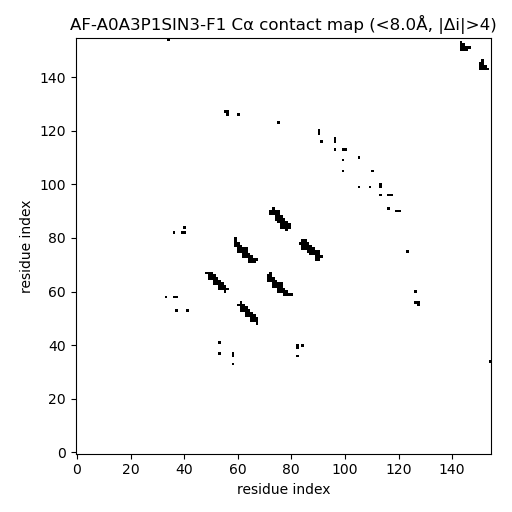 ? -4.916 -0.074 14.278 1.00 84.44 117 LEU A N 1
ATOM 979 C CA . LEU A 1 117 ? -4.577 1.181 13.595 1.00 84.44 117 LEU A CA 1
ATOM 980 C C . LEU A 1 117 ? -3.091 1.541 13.717 1.00 84.44 117 LEU A C 1
ATOM 982 O O . LEU A 1 117 ? -2.499 2.079 12.785 1.00 84.44 117 LEU A O 1
ATOM 986 N N . GLN A 1 118 ? -2.475 1.253 14.865 1.00 85.88 118 GLN A N 1
ATOM 987 C CA . GLN A 1 118 ? -1.038 1.449 15.051 1.00 85.88 118 GLN A CA 1
ATOM 988 C C . GLN A 1 118 ? -0.211 0.469 14.211 1.00 85.88 118 GLN A C 1
ATOM 990 O O . GLN A 1 118 ? 0.774 0.887 13.613 1.00 85.88 118 GLN A O 1
ATOM 995 N N . GLU A 1 119 ? -0.617 -0.800 14.145 1.00 86.75 119 GLU A N 1
ATOM 996 C CA . GLU A 1 119 ? 0.033 -1.837 13.331 1.00 86.75 119 GLU A CA 1
ATOM 997 C C . GLU A 1 119 ? -0.070 -1.527 11.831 1.00 86.75 119 GLU A C 1
ATOM 999 O O . GLU A 1 119 ? 0.936 -1.568 11.121 1.00 86.75 119 GLU A O 1
ATOM 1004 N N . ASP A 1 120 ? -1.255 -1.142 11.354 1.00 83.06 120 ASP A N 1
ATOM 1005 C CA . ASP A 1 120 ? -1.472 -0.753 9.958 1.00 83.06 120 ASP A CA 1
ATOM 1006 C C . ASP A 1 120 ? -0.604 0.457 9.590 1.00 83.06 120 ASP A C 1
ATOM 1008 O O . ASP A 1 120 ? 0.040 0.478 8.543 1.00 83.06 120 ASP A O 1
ATOM 1012 N N . ARG A 1 121 ? -0.503 1.442 10.490 1.00 82.81 121 ARG A N 1
ATOM 1013 C CA . ARG A 1 121 ? 0.363 2.602 10.273 1.00 82.81 121 ARG A CA 1
ATOM 1014 C C . ARG A 1 121 ? 1.842 2.240 10.269 1.00 82.81 121 ARG A C 1
ATOM 1016 O O . ARG A 1 121 ? 2.580 2.768 9.442 1.00 82.81 121 ARG A O 1
ATOM 1023 N N . GLN A 1 122 ? 2.276 1.378 11.184 1.00 85.00 122 GLN A N 1
ATOM 1024 C CA . GLN A 1 122 ? 3.664 0.928 11.218 1.00 85.00 122 GLN A CA 1
ATOM 1025 C C . GLN A 1 122 ? 4.021 0.190 9.925 1.00 85.00 122 GLN A C 1
ATOM 1027 O O . GLN A 1 122 ? 5.060 0.471 9.348 1.00 85.00 122 GLN A O 1
ATOM 1032 N N . THR A 1 123 ? 3.107 -0.635 9.406 1.00 84.19 123 THR A N 1
ATOM 1033 C 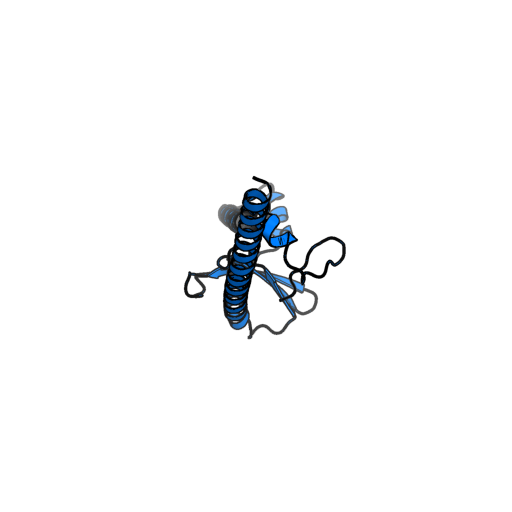CA . THR A 1 123 ? 3.274 -1.324 8.116 1.00 84.19 123 THR A CA 1
ATOM 1034 C C . THR A 1 123 ? 3.529 -0.336 6.975 1.00 84.19 123 THR A C 1
ATOM 1036 O O . THR A 1 123 ? 4.435 -0.541 6.175 1.00 84.19 123 THR A O 1
ATOM 1039 N N . ILE A 1 124 ? 2.776 0.768 6.918 1.00 82.69 124 ILE A N 1
ATOM 1040 C CA . ILE A 1 124 ? 2.985 1.817 5.907 1.00 82.69 124 ILE A CA 1
ATOM 1041 C C . ILE A 1 124 ? 4.341 2.503 6.113 1.00 82.69 124 ILE A C 1
ATOM 1043 O O . ILE A 1 124 ? 5.076 2.707 5.155 1.00 82.69 124 ILE A O 1
ATOM 1047 N N . ILE A 1 125 ? 4.700 2.852 7.351 1.00 82.81 125 ILE A N 1
ATOM 1048 C CA . ILE A 1 125 ? 5.997 3.485 7.643 1.00 82.81 125 ILE A CA 1
ATOM 1049 C C . ILE A 1 125 ? 7.152 2.578 7.216 1.00 82.81 125 ILE A C 1
ATOM 1051 O O . ILE A 1 125 ? 8.105 3.063 6.613 1.00 82.81 125 ILE A O 1
ATOM 1055 N N . ASP A 1 126 ? 7.053 1.282 7.498 1.00 83.50 126 ASP A N 1
ATOM 1056 C CA . ASP A 1 126 ? 8.082 0.302 7.169 1.00 83.50 126 ASP A CA 1
ATOM 1057 C C . ASP A 1 126 ? 8.183 0.099 5.650 1.00 83.50 126 ASP A C 1
ATOM 1059 O O . ASP A 1 126 ? 9.285 0.148 5.106 1.00 83.50 126 ASP A O 1
ATOM 1063 N N . ALA A 1 127 ? 7.048 -0.032 4.951 1.00 79.44 127 ALA A N 1
ATOM 1064 C CA . ALA A 1 127 ? 7.009 -0.165 3.492 1.00 79.44 127 ALA A CA 1
ATOM 1065 C C . ALA A 1 127 ? 7.571 1.077 2.773 1.00 79.44 127 ALA A C 1
ATOM 1067 O O . ALA A 1 127 ? 8.276 0.959 1.770 1.00 79.44 127 ALA A O 1
ATOM 1068 N N . PHE A 1 128 ? 7.308 2.273 3.311 1.00 78.69 128 PHE A N 1
ATOM 1069 C CA . PHE A 1 128 ? 7.697 3.554 2.715 1.00 78.69 128 PHE A CA 1
ATOM 1070 C C . PHE A 1 128 ? 8.891 4.232 3.417 1.00 78.69 128 PHE A C 1
ATOM 1072 O O . PHE A 1 128 ? 9.038 5.457 3.376 1.00 78.69 128 PHE A O 1
ATOM 1079 N N . ASN A 1 129 ? 9.774 3.458 4.057 1.00 78.50 129 ASN A N 1
ATOM 1080 C CA . ASN A 1 129 ? 10.936 3.994 4.766 1.00 78.50 129 ASN A CA 1
ATOM 1081 C C . ASN A 1 129 ? 12.079 4.379 3.813 1.00 78.50 129 ASN A C 1
ATOM 1083 O O . ASN A 1 129 ? 12.966 3.574 3.544 1.00 78.50 129 ASN A O 1
ATOM 1087 N N . VAL A 1 130 ? 12.111 5.640 3.374 1.00 66.81 130 VAL A N 1
ATOM 1088 C CA . VAL A 1 130 ? 13.116 6.186 2.435 1.00 66.81 130 VAL A CA 1
ATOM 1089 C C . VAL A 1 130 ? 14.573 5.906 2.854 1.00 66.81 130 VAL A C 1
ATOM 1091 O O . VAL A 1 130 ? 15.432 5.748 1.994 1.00 66.81 130 VAL A O 1
ATOM 1094 N N . ASN A 1 131 ? 14.858 5.764 4.155 1.00 70.81 131 ASN A N 1
ATOM 1095 C CA . ASN A 1 131 ? 16.213 5.487 4.653 1.00 70.81 131 ASN A CA 1
ATOM 1096 C C . ASN A 1 131 ? 16.735 4.088 4.288 1.00 70.81 131 ASN A C 1
ATOM 1098 O O . ASN A 1 131 ? 17.929 3.834 4.412 1.00 70.81 131 ASN A O 1
ATOM 1102 N N . GLN A 1 132 ? 15.857 3.171 3.877 1.00 64.38 132 GLN A N 1
ATOM 1103 C CA . GLN A 1 132 ? 16.242 1.834 3.419 1.00 64.38 132 GLN A CA 1
ATOM 1104 C C . GLN A 1 132 ? 16.648 1.809 1.939 1.00 64.38 132 GLN A C 1
ATOM 1106 O O . GLN A 1 132 ? 17.073 0.767 1.444 1.00 64.38 132 GLN A O 1
ATOM 1111 N N . TYR A 1 133 ? 16.542 2.940 1.233 1.00 58.94 133 TYR A N 1
ATOM 1112 C CA . TYR A 1 133 ? 16.720 2.997 -0.213 1.00 58.94 133 TYR A CA 1
ATOM 1113 C C . TYR A 1 133 ? 17.940 3.834 -0.601 1.00 58.94 133 TYR A C 1
ATOM 1115 O O . TYR A 1 133 ? 18.169 4.929 -0.086 1.00 58.94 133 TYR A O 1
ATOM 1123 N N . SER A 1 134 ? 18.721 3.306 -1.549 1.00 54.44 134 SER A N 1
ATOM 1124 C CA . SER A 1 134 ? 19.818 4.035 -2.185 1.00 54.44 134 SER A CA 1
ATOM 1125 C C . SER A 1 134 ? 19.274 5.291 -2.871 1.00 54.44 134 SER A C 1
ATOM 1127 O O . SER A 1 134 ? 18.400 5.224 -3.736 1.00 54.44 134 SER A O 1
ATOM 1129 N N . THR A 1 135 ? 19.809 6.451 -2.499 1.00 54.44 135 THR A N 1
ATOM 1130 C CA . THR A 1 135 ? 19.456 7.743 -3.102 1.00 54.44 135 THR A CA 1
ATOM 1131 C C . THR A 1 135 ? 19.980 7.891 -4.536 1.00 54.44 135 THR A C 1
ATOM 1133 O O . THR A 1 135 ? 19.527 8.780 -5.259 1.00 54.44 135 THR A O 1
ATOM 1136 N N . GLU A 1 136 ? 20.893 7.017 -4.975 1.00 47.50 136 GLU A N 1
ATOM 1137 C CA . GLU A 1 136 ? 21.627 7.127 -6.245 1.00 47.50 136 GLU A CA 1
ATOM 1138 C C . GLU A 1 136 ? 20.764 6.827 -7.481 1.00 47.50 136 GLU A C 1
ATOM 1140 O O . GLU A 1 136 ? 20.946 7.429 -8.543 1.00 47.50 136 GLU A O 1
ATOM 1145 N N . PHE A 1 137 ? 19.780 5.930 -7.353 1.00 44.16 137 PHE A N 1
ATOM 1146 C CA . PHE A 1 137 ? 18.877 5.608 -8.465 1.00 44.16 137 PHE A CA 1
ATOM 1147 C C . PHE A 1 137 ? 17.849 6.719 -8.695 1.00 44.16 137 PHE A C 1
ATOM 1149 O O . PHE A 1 137 ? 17.474 7.030 -9.823 1.00 44.16 137 PHE A O 1
ATOM 1156 N N . ILE A 1 138 ? 17.434 7.379 -7.612 1.00 47.41 138 ILE A N 1
ATOM 1157 C CA . ILE A 1 138 ? 16.502 8.496 -7.693 1.00 47.41 138 ILE A CA 1
ATOM 1158 C C . ILE A 1 138 ? 17.205 9.661 -8.393 1.00 47.41 138 ILE A C 1
ATOM 1160 O O . ILE A 1 138 ? 16.646 10.206 -9.340 1.00 47.41 138 ILE A O 1
ATOM 1164 N N . THR A 1 139 ? 18.430 10.039 -7.993 1.00 43.12 139 THR A N 1
ATOM 1165 C CA . THR A 1 139 ? 19.188 11.208 -8.505 1.00 43.12 139 THR A CA 1
ATOM 1166 C C . THR A 1 139 ? 19.475 11.190 -10.008 1.00 43.12 139 THR A C 1
ATOM 1168 O O . THR A 1 139 ? 19.447 12.255 -10.622 1.00 43.12 139 THR A O 1
ATOM 1171 N N . SER A 1 140 ? 19.623 10.021 -10.629 1.00 46.53 140 SER A N 1
ATOM 1172 C CA . SER A 1 140 ? 20.114 9.876 -12.009 1.00 46.53 140 SER A CA 1
ATOM 1173 C C . SER A 1 140 ? 19.048 9.877 -13.122 1.00 46.53 140 SER A C 1
ATOM 1175 O O . SER A 1 140 ? 19.418 9.919 -14.295 1.00 46.53 140 SER A O 1
ATOM 1177 N N . SER A 1 141 ? 17.741 9.897 -12.811 1.00 46.34 141 SER A N 1
ATOM 1178 C CA . SER A 1 141 ? 16.685 9.926 -13.845 1.00 46.34 141 SER A CA 1
ATOM 1179 C C . SER A 1 141 ? 16.418 11.348 -14.395 1.00 46.34 141 SER A C 1
ATOM 1181 O O . SER A 1 141 ? 15.989 12.227 -13.634 1.00 46.34 141 SER A O 1
ATOM 1183 N N . PRO A 1 142 ? 16.621 11.605 -15.705 1.00 42.31 142 PRO A N 1
ATOM 1184 C CA . PRO A 1 142 ? 16.547 12.947 -16.301 1.00 42.31 142 PRO A CA 1
ATOM 1185 C C . PRO A 1 142 ? 15.126 13.526 -16.433 1.00 42.31 142 PRO A C 1
ATOM 1187 O O . PRO A 1 142 ? 14.988 14.711 -16.720 1.00 42.31 142 PRO A O 1
ATOM 1190 N N . ASN A 1 143 ? 14.072 12.738 -16.193 1.00 37.09 143 ASN A N 1
ATOM 1191 C CA . ASN A 1 143 ? 12.678 13.157 -16.425 1.00 37.09 143 ASN A CA 1
ATOM 1192 C C . ASN A 1 143 ? 11.898 13.562 -15.168 1.00 37.09 143 ASN A C 1
ATOM 1194 O O . ASN A 1 143 ? 10.704 13.843 -15.237 1.00 37.09 143 ASN A O 1
ATOM 1198 N N . ALA A 1 144 ? 12.538 13.606 -14.007 1.00 40.84 144 ALA A N 1
ATOM 1199 C CA . ALA A 1 144 ? 11.855 13.989 -12.783 1.00 40.84 144 ALA A CA 1
ATOM 1200 C C . ALA A 1 144 ? 11.773 15.519 -12.658 1.00 40.84 144 ALA A C 1
ATOM 1202 O O . ALA A 1 144 ? 12.761 16.187 -12.350 1.00 40.84 144 ALA A O 1
ATOM 1203 N N . THR A 1 145 ? 10.588 16.078 -12.898 1.00 35.97 145 THR A N 1
ATOM 1204 C CA . THR A 1 145 ? 10.329 17.513 -12.744 1.00 35.97 145 THR A CA 1
ATOM 1205 C C . THR A 1 145 ? 10.288 17.866 -11.255 1.00 35.97 145 THR A C 1
ATOM 1207 O O . THR A 1 145 ? 9.465 17.357 -10.496 1.00 35.97 145 THR A O 1
ATOM 1210 N N . TYR A 1 146 ? 11.199 18.731 -10.810 1.00 36.31 146 TYR A N 1
ATOM 1211 C CA . TYR A 1 146 ? 11.204 19.243 -9.442 1.00 36.31 146 TYR A CA 1
ATOM 1212 C C . TYR A 1 146 ? 10.088 20.280 -9.276 1.00 36.31 146 TYR A C 1
ATOM 1214 O O . TYR A 1 146 ? 10.107 21.315 -9.940 1.00 36.31 146 TYR A O 1
ATOM 1222 N N . ILE A 1 147 ? 9.147 20.043 -8.359 1.00 32.44 147 ILE A N 1
ATOM 1223 C CA . ILE A 1 147 ? 8.194 21.066 -7.908 1.00 32.44 147 ILE A CA 1
ATOM 1224 C C . ILE A 1 147 ? 8.463 21.314 -6.421 1.00 32.44 147 ILE A C 1
ATOM 1226 O O . ILE A 1 147 ? 8.395 20.400 -5.605 1.00 32.44 147 ILE A O 1
ATOM 1230 N N . ALA A 1 148 ? 8.807 22.558 -6.071 1.00 30.16 148 ALA A N 1
ATOM 1231 C CA . ALA A 1 148 ? 9.023 23.016 -4.691 1.00 30.16 148 ALA A CA 1
ATOM 1232 C C . ALA A 1 148 ? 10.064 22.216 -3.867 1.00 30.16 148 ALA A C 1
ATOM 1234 O O . ALA A 1 148 ? 9.919 22.060 -2.658 1.00 30.16 148 ALA A O 1
ATOM 1235 N N . GLY A 1 149 ? 11.123 21.705 -4.506 1.00 30.73 149 GLY A N 1
ATOM 1236 C CA . GLY A 1 149 ? 12.209 20.986 -3.819 1.00 30.73 149 GLY A CA 1
ATOM 1237 C C . GLY A 1 149 ? 11.889 19.535 -3.438 1.00 30.73 149 GLY A C 1
ATOM 1238 O O . GLY A 1 149 ? 12.760 18.848 -2.912 1.00 30.73 149 GLY A O 1
ATOM 1239 N N . VAL A 1 150 ? 10.688 19.041 -3.755 1.00 30.50 150 VAL A N 1
ATOM 1240 C CA . VAL A 1 150 ? 10.315 17.627 -3.630 1.00 30.50 150 VAL A CA 1
ATOM 1241 C C . VAL A 1 150 ? 10.223 17.031 -5.030 1.00 30.50 150 VAL A C 1
ATOM 1243 O O . VAL A 1 150 ? 9.589 17.582 -5.931 1.00 30.50 150 VAL A O 1
ATOM 1246 N N . ARG A 1 151 ? 10.909 15.907 -5.236 1.00 29.92 151 ARG A N 1
ATOM 1247 C CA . ARG A 1 151 ? 10.945 15.234 -6.530 1.00 29.92 151 ARG A CA 1
ATOM 1248 C C . ARG A 1 151 ? 9.680 14.397 -6.695 1.00 29.92 151 ARG A C 1
ATOM 1250 O O . ARG A 1 151 ? 9.502 13.406 -5.994 1.00 29.92 151 ARG A O 1
ATOM 1257 N N . LEU A 1 152 ? 8.800 14.821 -7.596 1.00 31.94 152 LEU A N 1
ATOM 1258 C CA . LEU A 1 152 ? 7.589 14.089 -7.953 1.00 31.94 152 LEU A CA 1
ATOM 1259 C C . LEU A 1 152 ? 7.889 13.209 -9.168 1.00 31.94 152 LEU A C 1
ATOM 1261 O O . LEU A 1 152 ? 8.280 13.709 -10.222 1.00 31.94 152 LEU A O 1
ATOM 1265 N N . ILE A 1 153 ? 7.696 11.898 -9.021 1.00 34.81 153 ILE A N 1
ATOM 1266 C CA . ILE A 1 153 ? 7.493 11.015 -10.169 1.00 34.81 153 ILE A CA 1
ATOM 1267 C C . ILE A 1 153 ? 6.033 11.224 -10.579 1.00 34.81 153 ILE A C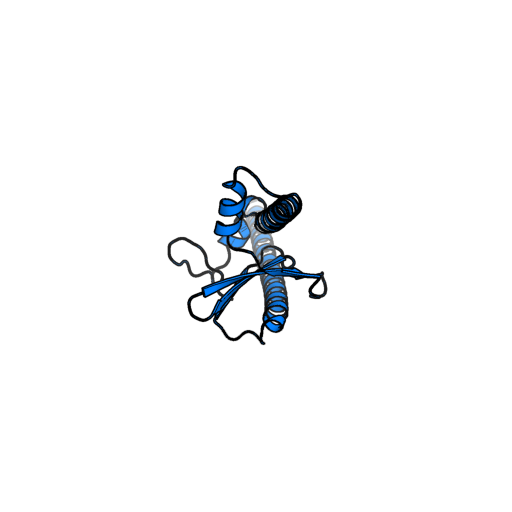 1
ATOM 1269 O O . ILE A 1 153 ? 5.122 10.747 -9.907 1.00 34.81 153 ILE A O 1
ATOM 1273 N N . LEU A 1 154 ? 5.812 12.012 -11.629 1.00 28.33 154 LEU A N 1
ATOM 1274 C CA . LEU A 1 154 ? 4.584 11.919 -12.411 1.00 28.33 154 LEU A CA 1
ATOM 1275 C C . LEU A 1 154 ? 4.740 10.676 -13.292 1.00 28.33 154 LEU A C 1
ATOM 1277 O O . LEU A 1 154 ? 5.657 10.628 -14.116 1.00 28.33 154 LEU A O 1
ATOM 1281 N N . LEU A 1 155 ? 3.909 9.663 -13.037 1.00 35.50 155 LEU A N 1
ATOM 1282 C CA . LEU A 1 155 ? 3.628 8.607 -14.010 1.00 35.50 155 LEU A CA 1
ATOM 1283 C C . LEU A 1 155 ? 2.890 9.216 -15.206 1.00 35.50 155 LEU A C 1
ATOM 1285 O O . LEU A 1 155 ? 1.982 10.046 -14.961 1.00 35.50 155 LEU A O 1
#

pLDDT: mean 71.8, std 17.5, range [28.33, 90.69]

Radius of gyration: 22.73 Å; Cα contacts (8 Å, |Δi|>4): 119; chains: 1; bounding box: 72×35×57 Å

Solvent-accessible surface area (backbone atoms only — not comparable to full-atom values): 9317 Å² total; per-residue (Å²): 113,74,72,57,54,52,53,54,51,53,52,53,51,54,54,56,53,51,53,54,54,52,52,48,54,53,50,54,51,52,52,50,52,47,48,54,51,51,51,58,59,51,58,77,47,63,89,58,78,61,57,74,47,80,46,65,83,74,76,35,51,35,43,35,40,36,44,46,96,97,40,79,48,40,32,42,35,36,39,45,98,85,70,48,78,74,44,80,41,77,56,75,60,68,70,56,57,53,58,56,67,72,43,95,77,70,56,76,68,56,49,56,48,53,50,49,56,51,51,56,49,49,51,51,51,65,70,65,42,66,89,81,52,77,66,65,70,66,70,70,53,92,81,59,56,70,56,95,90,45,81,44,83,80,129

Foldseek 3Di:
DVVVVVVVVVVVVVVVVVVVVVVVVVLVVVVVVLVVLVVLVVVVCPVPDADKDWDADPSFWIWMWGDDPNDIWIWIWGADPVSHTPDIDTLDDPVVLVVLVPDPDDDPVSVVVSVVNVVVVVVVCVRPVCVVDDCVSVVPDPPFDDDPNDTDPDD